Protein AF-A0A5K1F2A1-F1 (afdb_monomer_lite)

InterPro domains:
  IPR054722 Retrovirus-related Pol polyprotein from transposon TNT 1-94-like, beta-barrel domain [PF22936] (3-52)

pLDDT: mean 71.19, std 17.71, range [35.5, 91.19]

Secondary structure (DSSP, 8-state):
-PPPPEEE-TTS-EEE--EEEEEEETTTEEEEEEEE-S---SPPP-HHHHHHHTT------SS---S--------PPS--

Radius of gyration: 14.53 Å; chains: 1; bounding box: 42×27×34 Å

Sequence (80 aa):
FVRKERVSLADGSSISVAGKGSLSLLNKLLVHNALYISHLPLNLLSVSKITKELNCERIFSADRCTGKRIEIGLFSEGYI

Organism: NCBI:txid210225

Structure (mmCIF, N/CA/C/O backbone):
data_AF-A0A5K1F2A1-F1
#
_entry.id   AF-A0A5K1F2A1-F1
#
loop_
_atom_site.group_PDB
_atom_site.id
_atom_site.type_symbol
_atom_site.label_atom_id
_atom_site.label_alt_id
_atom_site.label_comp_id
_atom_site.label_asym_id
_atom_site.label_entity_id
_atom_site.label_seq_id
_atom_site.pdbx_PDB_ins_code
_atom_site.Cartn_x
_atom_site.Cartn_y
_atom_site.Cartn_z
_atom_site.occupancy
_atom_site.B_iso_or_equiv
_atom_site.auth_seq_id
_atom_site.auth_comp_id
_atom_site.auth_asym_id
_atom_site.auth_atom_id
_atom_site.pdbx_PDB_model_num
ATOM 1 N N . PHE A 1 1 ? -30.045 3.595 6.300 1.00 39.97 1 PHE A N 1
ATOM 2 C CA . PHE A 1 1 ? -29.099 2.497 6.009 1.00 39.97 1 PHE A CA 1
ATOM 3 C C . PHE A 1 1 ? -27.769 3.093 5.565 1.00 39.97 1 PHE A C 1
ATOM 5 O O . PHE A 1 1 ? -27.716 3.682 4.493 1.00 39.97 1 PHE A O 1
ATOM 12 N N . VAL A 1 2 ? -26.721 3.028 6.391 1.00 52.12 2 VAL A N 1
ATOM 13 C CA . VAL A 1 2 ? -25.394 3.562 6.028 1.00 52.12 2 VAL A CA 1
ATOM 14 C C . VAL A 1 2 ? -24.694 2.537 5.132 1.00 52.12 2 VAL A C 1
ATOM 16 O O . VAL A 1 2 ? -24.505 1.392 5.542 1.00 52.12 2 VAL A O 1
ATOM 19 N N . ARG A 1 3 ? -24.353 2.910 3.892 1.00 59.34 3 ARG A N 1
ATOM 20 C CA . ARG A 1 3 ? -23.570 2.047 2.994 1.00 59.34 3 ARG A CA 1
ATOM 21 C C . ARG A 1 3 ? -22.145 1.939 3.538 1.00 59.34 3 ARG A C 1
ATOM 23 O O . ARG A 1 3 ? -21.481 2.955 3.706 1.00 59.34 3 ARG A O 1
ATOM 30 N N . LYS A 1 4 ? -21.679 0.717 3.802 1.00 74.94 4 LYS A N 1
ATOM 31 C CA . LYS A 1 4 ? -20.267 0.455 4.105 1.00 74.94 4 LYS A CA 1
ATOM 32 C C . LYS A 1 4 ? -19.471 0.523 2.805 1.00 74.94 4 LYS A C 1
ATOM 34 O O . LYS A 1 4 ? -19.795 -0.191 1.857 1.00 74.94 4 LYS A O 1
ATOM 39 N N . GLU A 1 5 ? -18.466 1.390 2.763 1.00 86.00 5 GLU A N 1
ATOM 40 C CA . GLU A 1 5 ? -17.533 1.482 1.642 1.00 86.00 5 GLU A CA 1
ATOM 41 C C . GLU A 1 5 ? -16.734 0.174 1.532 1.00 86.00 5 GLU A C 1
ATOM 43 O O . GLU A 1 5 ? -16.448 -0.488 2.537 1.00 86.00 5 GLU A O 1
ATOM 48 N N . ARG A 1 6 ? -16.440 -0.249 0.303 1.00 87.75 6 ARG A N 1
ATOM 49 C CA . ARG A 1 6 ? -15.721 -1.493 0.015 1.00 87.75 6 ARG A CA 1
ATOM 50 C C . ARG A 1 6 ? -14.673 -1.234 -1.047 1.00 87.75 6 ARG A C 1
ATOM 52 O O . ARG A 1 6 ? -14.922 -0.479 -1.984 1.00 87.75 6 ARG A O 1
ATOM 59 N N . VAL A 1 7 ? -13.550 -1.919 -0.921 1.00 84.25 7 VAL A N 1
ATOM 60 C CA . VAL A 1 7 ? -12.493 -1.932 -1.930 1.00 84.25 7 VAL A CA 1
ATOM 61 C C . VAL A 1 7 ? -12.472 -3.273 -2.651 1.00 84.25 7 VAL A C 1
ATOM 63 O O . VAL A 1 7 ? -12.858 -4.298 -2.080 1.00 84.25 7 VAL A O 1
ATOM 66 N N . SER A 1 8 ? -12.080 -3.250 -3.923 1.00 85.62 8 SER A N 1
ATOM 67 C CA . SER A 1 8 ? -11.974 -4.455 -4.753 1.00 85.62 8 SER A CA 1
ATOM 68 C C . SER A 1 8 ? -10.547 -4.969 -4.711 1.00 85.62 8 SER A C 1
ATOM 70 O O . SER A 1 8 ? -9.601 -4.202 -4.866 1.00 85.62 8 SER A O 1
ATOM 72 N N . LEU A 1 9 ? -10.401 -6.268 -4.512 1.00 81.44 9 LEU A N 1
ATOM 73 C CA . LEU A 1 9 ? -9.120 -6.927 -4.357 1.00 81.44 9 LEU A CA 1
ATOM 74 C C . LEU A 1 9 ? -8.668 -7.550 -5.682 1.00 81.44 9 LEU A C 1
ATOM 76 O O . LEU A 1 9 ? -9.465 -7.784 -6.592 1.00 81.44 9 LEU A O 1
ATOM 80 N N . ALA A 1 10 ? -7.364 -7.806 -5.805 1.00 76.50 10 ALA A N 1
ATOM 81 C CA . ALA A 1 10 ? -6.769 -8.326 -7.039 1.00 76.50 10 ALA A CA 1
ATOM 82 C C . ALA A 1 10 ? -7.227 -9.756 -7.384 1.00 76.50 10 ALA A C 1
ATOM 84 O O . ALA A 1 10 ? -7.160 -10.153 -8.544 1.00 76.50 10 ALA A O 1
ATOM 85 N N . ASP A 1 11 ? -7.715 -10.508 -6.398 1.00 78.88 11 ASP A N 1
ATOM 86 C CA . ASP A 1 11 ? -8.326 -11.831 -6.568 1.00 78.88 11 ASP A CA 1
ATOM 87 C C . ASP A 1 11 ? -9.801 -11.765 -7.019 1.00 78.88 11 ASP A C 1
ATOM 89 O O . ASP A 1 11 ? -10.459 -12.795 -7.150 1.00 78.88 11 ASP A O 1
ATOM 93 N N . GLY A 1 12 ? -10.333 -10.560 -7.254 1.00 81.69 12 GLY A N 1
ATOM 94 C CA . GLY A 1 12 ? -11.725 -10.324 -7.636 1.00 81.69 12 GLY A CA 1
ATOM 95 C C . GLY A 1 12 ? -12.701 -10.271 -6.458 1.00 81.69 12 GLY A C 1
ATOM 96 O O . GLY A 1 12 ? -13.881 -9.976 -6.662 1.00 81.69 12 GLY A O 1
ATOM 97 N N . SER A 1 13 ? -12.240 -10.515 -5.229 1.00 85.25 13 SER A N 1
ATOM 98 C CA . SER A 1 13 ? -13.057 -10.357 -4.027 1.00 85.25 13 SER A CA 1
ATOM 99 C C . SER A 1 13 ? -13.180 -8.881 -3.616 1.00 85.25 13 SER A C 1
ATOM 101 O O . SER A 1 13 ? -12.639 -7.974 -4.252 1.00 85.25 13 SER A O 1
ATOM 103 N N . SER A 1 14 ? -13.935 -8.600 -2.550 1.00 86.81 14 SER A N 1
ATOM 104 C CA . SER A 1 14 ? -14.012 -7.253 -1.975 1.00 86.81 14 SER A CA 1
ATOM 105 C C . SER A 1 14 ? -13.961 -7.294 -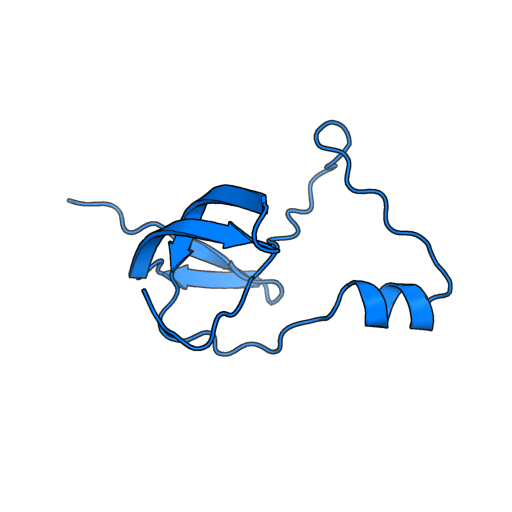0.458 1.00 86.81 14 SER A C 1
ATOM 107 O O . SER A 1 14 ? -14.486 -8.224 0.160 1.00 86.81 14 SER A O 1
ATOM 109 N N . ILE A 1 15 ? -13.401 -6.250 0.148 1.00 87.69 15 ILE A N 1
ATOM 110 C CA . ILE A 1 15 ? -13.314 -6.114 1.604 1.00 87.69 15 ILE A CA 1
ATOM 111 C C . ILE A 1 15 ? -13.904 -4.786 2.076 1.00 87.69 15 ILE A C 1
ATOM 113 O O . ILE A 1 15 ? -13.870 -3.778 1.371 1.00 87.69 15 ILE A O 1
ATOM 117 N N . SER A 1 16 ? -14.515 -4.810 3.261 1.00 89.19 16 SER A N 1
ATOM 118 C CA . SER A 1 16 ? -15.108 -3.627 3.883 1.00 89.19 16 SER A CA 1
ATOM 119 C C . SER A 1 16 ? -14.027 -2.675 4.381 1.00 89.19 16 SER A C 1
ATOM 121 O O . SER A 1 16 ? -13.081 -3.097 5.044 1.00 89.19 16 SER A O 1
ATOM 123 N N . VAL A 1 17 ? -14.229 -1.386 4.137 1.00 88.81 17 VAL A N 1
ATOM 124 C CA . VAL A 1 17 ? -13.438 -0.319 4.745 1.00 88.81 17 VAL A CA 1
ATOM 125 C C . VAL A 1 17 ? -13.861 -0.170 6.208 1.00 88.81 17 VAL A C 1
ATOM 127 O O . VAL A 1 17 ? -15.051 -0.055 6.510 1.00 88.81 17 VAL A O 1
ATOM 130 N N . ALA A 1 18 ? -12.888 -0.195 7.116 1.00 87.56 18 ALA A N 1
ATOM 131 C CA . ALA A 1 18 ? -13.099 -0.022 8.552 1.00 87.56 18 ALA A CA 1
ATOM 132 C C . ALA A 1 18 ? -13.110 1.460 8.963 1.00 87.56 18 ALA A C 1
ATOM 134 O O . ALA A 1 18 ? -13.782 1.824 9.924 1.00 87.56 18 ALA A O 1
ATOM 135 N N . GLY A 1 19 ? -12.412 2.322 8.221 1.00 85.94 19 GLY A N 1
ATOM 136 C CA . GLY A 1 19 ? -12.399 3.761 8.465 1.00 85.94 19 GLY A CA 1
ATOM 137 C C . GLY A 1 19 ? -11.774 4.549 7.321 1.00 85.94 19 GLY A C 1
ATOM 138 O O . GLY A 1 19 ? -11.226 3.980 6.379 1.00 85.94 19 GLY A O 1
ATOM 139 N N . LYS A 1 20 ? -11.855 5.874 7.411 1.00 87.88 20 LYS A N 1
ATOM 140 C CA . LYS A 1 20 ? -11.279 6.797 6.435 1.00 87.88 20 LYS A CA 1
ATOM 141 C C . LYS A 1 20 ? -10.615 7.958 7.164 1.00 87.88 20 LYS A C 1
ATOM 143 O O . LYS A 1 20 ? -11.196 8.490 8.106 1.00 87.88 20 LYS A O 1
ATOM 148 N N . GLY A 1 21 ? -9.421 8.349 6.734 1.00 86.25 21 GLY A N 1
ATOM 149 C CA . GLY A 1 21 ? -8.630 9.381 7.400 1.00 86.25 21 GLY A CA 1
ATOM 150 C C . GLY A 1 21 ? -7.638 10.070 6.471 1.00 86.25 21 GLY A C 1
ATOM 151 O O . GLY A 1 21 ? -7.749 9.990 5.247 1.00 86.25 21 GLY A O 1
ATOM 152 N N . SER A 1 22 ? -6.675 10.771 7.063 1.00 85.81 22 SER A N 1
ATOM 153 C CA . SER A 1 22 ? -5.523 11.317 6.341 1.00 85.81 22 SER A CA 1
ATOM 154 C C . SER A 1 22 ? -4.253 10.621 6.816 1.00 85.81 22 SER A C 1
ATOM 156 O O . SER A 1 22 ? -4.126 10.336 8.003 1.00 85.81 22 SER A O 1
ATOM 158 N N . LEU A 1 23 ? -3.327 10.350 5.898 1.00 82.50 23 LEU A N 1
ATOM 159 C CA . LEU A 1 23 ? -2.067 9.663 6.179 1.00 82.50 23 LEU A CA 1
ATOM 160 C C . LEU A 1 23 ? -0.893 10.505 5.678 1.00 82.50 23 LEU A C 1
ATOM 162 O O . LEU A 1 23 ? -0.901 10.961 4.537 1.00 82.50 23 LEU A O 1
ATOM 166 N N . SER A 1 24 ? 0.129 10.689 6.511 1.00 82.50 24 SER A N 1
ATOM 167 C CA . SER A 1 24 ? 1.373 11.347 6.102 1.00 82.50 24 SER A CA 1
ATOM 168 C C . SER A 1 24 ? 2.327 10.327 5.475 1.00 82.50 24 SER A C 1
ATOM 170 O O . SER A 1 24 ? 2.826 9.433 6.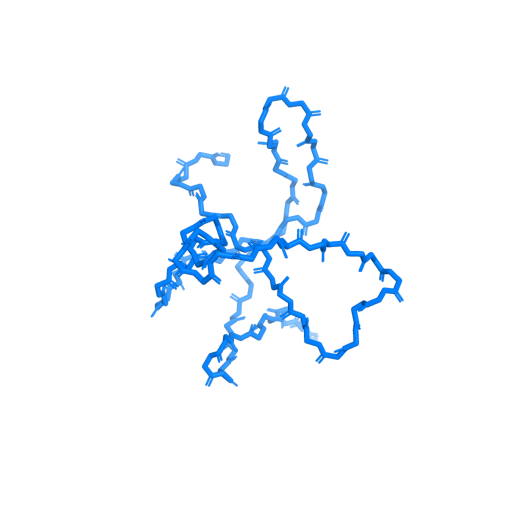154 1.00 82.50 24 SER A O 1
ATOM 172 N N . LEU A 1 25 ? 2.587 10.451 4.175 1.00 74.62 25 LEU A N 1
ATOM 173 C CA . LEU A 1 25 ? 3.628 9.715 3.463 1.00 74.62 25 LEU A CA 1
ATOM 174 C C . LEU A 1 25 ? 4.943 10.481 3.446 1.00 74.62 25 LEU A C 1
ATOM 176 O O . LEU A 1 25 ? 4.990 11.673 3.128 1.00 74.62 25 LEU A O 1
ATOM 180 N N . LEU A 1 26 ? 6.035 9.736 3.657 1.00 70.44 26 LEU A N 1
ATOM 181 C CA . LEU A 1 26 ? 7.409 10.186 3.398 1.00 70.44 26 LEU A CA 1
ATOM 182 C C . LEU A 1 26 ? 7.740 11.531 4.077 1.00 70.44 26 LEU A C 1
ATOM 184 O O . LEU A 1 26 ? 8.568 12.298 3.588 1.00 70.44 26 LEU A O 1
ATOM 188 N N . ASN A 1 27 ? 7.060 11.820 5.193 1.00 66.62 27 ASN A N 1
ATOM 189 C CA . ASN A 1 27 ? 7.153 13.043 5.995 1.00 66.62 27 ASN A CA 1
ATOM 190 C C . ASN A 1 27 ? 6.886 14.360 5.238 1.00 66.62 27 ASN A C 1
ATOM 192 O O . ASN A 1 27 ? 7.207 15.430 5.752 1.00 66.62 27 ASN A O 1
ATOM 196 N N . LYS A 1 28 ? 6.322 14.308 4.023 1.00 74.88 28 LYS A N 1
ATOM 197 C CA . LYS A 1 28 ? 6.095 15.497 3.175 1.00 74.88 28 LYS A CA 1
ATOM 198 C C . LYS A 1 28 ? 4.785 15.474 2.393 1.00 74.88 28 LYS A C 1
ATOM 200 O O . LYS A 1 28 ? 4.354 16.524 1.928 1.00 74.88 28 LYS A O 1
ATOM 205 N N . LEU A 1 29 ? 4.160 14.309 2.226 1.00 78.62 29 LEU A N 1
ATOM 206 C CA . LEU A 1 29 ? 2.957 14.151 1.416 1.00 78.62 29 LEU A CA 1
ATOM 207 C C . LEU A 1 29 ? 1.784 13.735 2.296 1.00 78.62 29 LEU A C 1
ATOM 209 O O . LEU A 1 29 ? 1.715 12.593 2.732 1.00 78.62 29 LEU A O 1
ATOM 21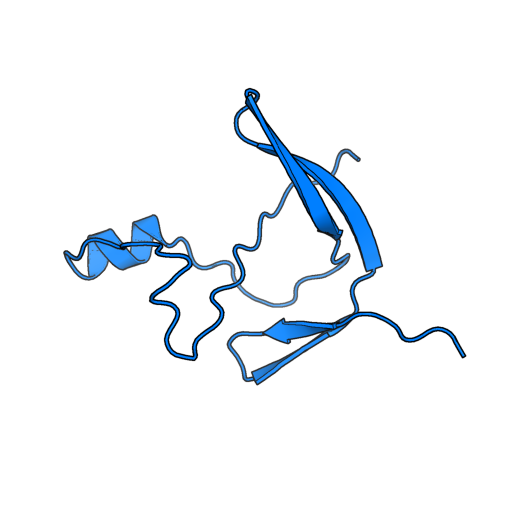3 N N . LEU A 1 30 ? 0.836 14.637 2.529 1.00 82.50 30 LEU A N 1
ATOM 214 C CA . LEU A 1 30 ? -0.378 14.296 3.257 1.00 82.50 30 LEU A CA 1
ATOM 215 C C . LEU A 1 30 ? -1.443 13.786 2.280 1.00 82.50 30 LEU A C 1
ATOM 217 O O . LEU A 1 30 ? -1.937 14.523 1.428 1.00 82.50 30 LEU A O 1
ATOM 221 N N . VAL A 1 31 ? -1.777 12.504 2.388 1.00 81.19 31 VAL A N 1
ATOM 222 C CA . VAL A 1 31 ? -2.808 11.852 1.581 1.00 81.19 31 VAL A CA 1
ATOM 223 C C . VAL A 1 31 ? -4.125 11.942 2.329 1.00 81.19 31 VAL A C 1
ATOM 225 O O . VAL A 1 31 ? -4.333 11.271 3.339 1.00 81.19 31 VAL A O 1
ATOM 228 N N . HIS A 1 32 ? -5.028 12.770 1.822 1.00 81.25 32 HIS A N 1
ATOM 229 C CA . HIS A 1 32 ? -6.408 12.801 2.287 1.00 81.25 32 HIS A CA 1
ATOM 230 C C . HIS A 1 32 ? -7.181 11.591 1.762 1.00 81.25 32 HIS A C 1
ATOM 232 O O . HIS A 1 32 ? -6.865 11.053 0.702 1.00 81.25 32 HIS A O 1
ATOM 238 N N . ASN A 1 33 ? -8.253 11.216 2.463 1.00 82.50 33 ASN A N 1
ATOM 239 C CA . ASN A 1 33 ? -9.149 10.127 2.068 1.00 82.50 33 ASN A CA 1
ATOM 240 C C . ASN A 1 33 ? -8.492 8.733 2.047 1.00 82.50 33 ASN A C 1
ATOM 242 O O . ASN A 1 33 ? -8.955 7.855 1.320 1.00 82.50 33 ASN A O 1
ATOM 246 N N . ALA A 1 34 ? -7.456 8.515 2.856 1.00 83.19 34 ALA A N 1
ATOM 247 C CA . ALA A 1 34 ? -6.846 7.205 3.042 1.00 83.19 34 ALA A CA 1
ATOM 248 C C . ALA A 1 34 ? -7.850 6.233 3.682 1.00 83.19 34 ALA A C 1
ATOM 250 O O . ALA A 1 34 ? -8.518 6.577 4.660 1.00 83.19 34 ALA A O 1
ATOM 251 N N . LEU A 1 35 ? -7.960 5.028 3.123 1.00 86.75 35 LEU A N 1
ATOM 252 C CA . LEU A 1 35 ? -8.869 3.988 3.600 1.00 86.75 35 LEU A CA 1
ATOM 253 C C . LEU A 1 35 ? -8.135 3.068 4.574 1.00 86.75 35 LEU A C 1
ATOM 255 O O . LEU A 1 35 ? -7.059 2.558 4.268 1.00 86.75 35 LEU A O 1
ATOM 259 N N . TYR A 1 36 ? -8.740 2.839 5.733 1.00 84.19 36 TYR A N 1
ATOM 260 C CA . TYR A 1 36 ? -8.250 1.911 6.740 1.00 84.19 36 TYR A CA 1
ATOM 261 C C . TYR A 1 36 ? -8.999 0.582 6.636 1.00 84.19 36 TYR A C 1
ATOM 263 O O . TYR A 1 36 ? -10.233 0.547 6.622 1.00 84.19 36 TYR A O 1
ATOM 271 N N . ILE A 1 37 ? -8.246 -0.515 6.580 1.00 86.12 37 ILE A N 1
ATOM 272 C CA . ILE A 1 37 ? -8.750 -1.889 6.532 1.00 86.12 37 ILE A CA 1
ATOM 273 C C . ILE A 1 37 ? -8.098 -2.634 7.696 1.00 86.12 37 ILE A C 1
ATOM 275 O O . ILE A 1 37 ? -6.876 -2.732 7.753 1.00 86.12 37 ILE A O 1
ATOM 279 N N . SER A 1 38 ? -8.902 -3.142 8.631 1.00 81.75 38 SER A N 1
ATOM 280 C CA . SER A 1 38 ? -8.406 -3.733 9.882 1.00 81.75 38 SER A CA 1
ATOM 281 C C . SER A 1 38 ? -7.702 -5.080 9.703 1.00 81.75 38 SER A C 1
ATOM 283 O O . SER A 1 38 ? -6.851 -5.435 10.510 1.00 81.75 38 SER A O 1
ATOM 285 N N . HIS A 1 39 ? -8.049 -5.838 8.663 1.00 82.06 39 HIS A N 1
ATOM 286 C CA . HIS A 1 39 ? -7.435 -7.128 8.373 1.00 82.06 39 HIS A CA 1
ATOM 287 C C . HIS A 1 39 ? -7.379 -7.345 6.863 1.00 82.06 39 HIS A C 1
ATOM 289 O O . HIS A 1 39 ? -8.422 -7.491 6.230 1.00 82.06 39 HIS A O 1
ATOM 295 N N . LEU A 1 40 ? -6.180 -7.370 6.281 1.00 80.62 40 LEU A N 1
ATOM 296 C CA . LEU A 1 40 ? -5.983 -7.612 4.853 1.00 80.62 40 LEU A CA 1
ATOM 297 C C . LEU A 1 40 ? -5.482 -9.053 4.650 1.00 80.62 40 LEU A C 1
ATOM 299 O O . LEU A 1 40 ? -4.302 -9.308 4.871 1.00 80.62 40 LEU A O 1
ATOM 303 N N . PRO A 1 41 ? -6.337 -10.008 4.232 1.00 76.31 41 PRO A N 1
ATOM 304 C CA . PRO A 1 41 ? -5.961 -11.419 4.098 1.00 76.31 41 PRO A CA 1
ATOM 305 C C . PRO A 1 41 ? -5.164 -11.713 2.810 1.00 76.31 41 PRO A C 1
ATOM 307 O O . PRO A 1 41 ? -5.213 -12.823 2.290 1.00 76.31 41 PRO A O 1
ATOM 310 N N . LEU A 1 42 ? -4.467 -10.715 2.260 1.00 79.19 42 LEU A N 1
ATOM 311 C CA . LEU A 1 42 ? -3.761 -10.799 0.985 1.00 79.19 42 LEU A CA 1
ATOM 312 C C . LEU A 1 42 ? -2.315 -10.346 1.130 1.00 79.19 42 LEU A C 1
ATOM 314 O O . LEU A 1 42 ? -1.994 -9.454 1.912 1.00 79.19 42 LEU A O 1
ATOM 318 N N . ASN A 1 43 ? -1.455 -10.927 0.298 1.00 78.62 43 ASN A N 1
ATOM 319 C CA . ASN A 1 43 ? -0.064 -10.519 0.212 1.00 78.62 43 ASN A CA 1
ATOM 320 C C . ASN A 1 43 ? 0.058 -9.165 -0.491 1.00 78.62 43 ASN A C 1
ATOM 322 O O . ASN A 1 43 ? -0.531 -8.936 -1.550 1.00 78.62 43 ASN A O 1
ATOM 326 N N . LEU A 1 44 ? 0.885 -8.289 0.073 1.00 78.25 44 LEU A N 1
ATOM 327 C CA . LEU A 1 44 ? 1.248 -7.033 -0.568 1.00 78.25 44 LEU A CA 1
ATOM 328 C C . LEU A 1 44 ? 2.273 -7.297 -1.667 1.00 78.25 44 LEU A C 1
ATOM 330 O O . LEU A 1 44 ? 3.337 -7.874 -1.434 1.00 78.25 44 LEU A O 1
ATOM 334 N N . LEU A 1 45 ? 1.962 -6.837 -2.875 1.00 75.81 45 LEU A N 1
ATOM 335 C CA . LEU A 1 45 ? 2.892 -6.865 -3.992 1.00 75.81 45 LEU A CA 1
ATOM 336 C C . LEU A 1 45 ? 3.654 -5.546 -4.058 1.00 75.81 45 LEU A C 1
ATOM 338 O O . LEU A 1 45 ? 3.078 -4.478 -4.262 1.00 75.81 45 LEU A O 1
ATOM 342 N N . SER A 1 46 ? 4.975 -5.627 -3.923 1.00 79.31 46 SER A N 1
ATOM 343 C CA . SER A 1 46 ? 5.839 -4.476 -4.152 1.00 79.31 46 SER A CA 1
ATOM 344 C C . SER A 1 46 ? 5.933 -4.190 -5.648 1.00 79.31 46 SER A C 1
ATOM 346 O O . SER A 1 46 ? 6.493 -4.986 -6.407 1.00 79.31 46 SER A O 1
ATOM 348 N N . VAL A 1 47 ? 5.434 -3.022 -6.063 1.00 80.44 47 V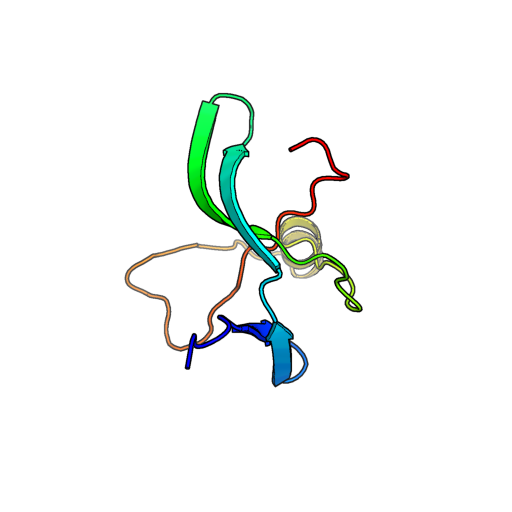AL A N 1
ATOM 349 C CA . VAL A 1 47 ? 5.562 -2.541 -7.447 1.00 80.44 47 VAL A CA 1
ATOM 350 C C . VAL A 1 47 ? 7.030 -2.525 -7.871 1.00 80.44 47 VAL A C 1
ATOM 352 O O . VAL A 1 47 ? 7.341 -2.991 -8.960 1.00 80.44 47 VAL A O 1
ATOM 355 N N . SER A 1 48 ? 7.941 -2.082 -6.994 1.00 80.12 48 SER A N 1
ATOM 356 C CA . SER A 1 48 ? 9.373 -1.995 -7.309 1.00 80.12 48 SER A CA 1
ATOM 357 C C . SER A 1 48 ? 10.034 -3.360 -7.503 1.00 80.12 48 SER A C 1
ATOM 359 O O . SER A 1 48 ? 10.981 -3.476 -8.280 1.00 80.12 48 SER A O 1
ATOM 361 N N . LYS A 1 49 ? 9.549 -4.398 -6.808 1.00 82.38 49 LYS A N 1
ATOM 362 C CA . LYS A 1 49 ? 10.039 -5.769 -6.986 1.00 82.38 49 LYS A CA 1
ATOM 363 C C . LYS A 1 49 ? 9.618 -6.309 -8.351 1.00 82.38 49 LYS A C 1
ATOM 365 O O . LYS A 1 49 ? 10.475 -6.757 -9.104 1.00 82.38 49 LYS A O 1
ATOM 370 N N . ILE A 1 50 ? 8.335 -6.175 -8.690 1.00 83.94 50 ILE A N 1
ATOM 371 C CA . ILE A 1 50 ? 7.782 -6.634 -9.973 1.00 83.94 50 ILE A CA 1
ATOM 372 C C . ILE A 1 50 ? 8.465 -5.928 -11.150 1.00 83.94 50 ILE A C 1
ATOM 374 O O . ILE A 1 50 ? 8.855 -6.578 -12.113 1.00 83.94 50 ILE A O 1
ATOM 378 N N . THR A 1 51 ? 8.641 -4.606 -11.079 1.00 84.69 51 THR A N 1
ATOM 379 C CA . THR A 1 51 ? 9.254 -3.839 -12.176 1.00 84.69 51 THR A CA 1
ATOM 380 C C . THR A 1 51 ? 10.713 -4.220 -12.408 1.00 84.69 51 THR A C 1
ATOM 382 O O . THR A 1 51 ? 11.146 -4.311 -13.552 1.00 84.69 51 THR A O 1
ATOM 385 N N . LYS A 1 52 ? 11.469 -4.491 -11.336 1.00 88.00 52 LYS A N 1
ATOM 386 C CA . LYS A 1 52 ? 12.856 -4.967 -11.439 1.00 88.00 52 LYS A CA 1
ATOM 387 C C . LYS A 1 52 ? 12.935 -6.367 -12.040 1.00 88.00 52 LYS A C 1
ATOM 389 O O . LYS A 1 52 ? 13.767 -6.598 -12.907 1.00 88.00 52 LYS A O 1
ATOM 394 N N . GLU A 1 53 ? 12.074 -7.279 -11.595 1.00 91.19 53 GLU A N 1
ATOM 395 C CA . GLU A 1 53 ? 12.051 -8.667 -12.073 1.00 91.19 53 GLU A CA 1
ATOM 396 C C . GLU A 1 53 ? 11.657 -8.763 -13.554 1.00 91.19 53 GLU A C 1
ATOM 398 O O . GLU A 1 53 ? 12.216 -9.565 -14.295 1.00 91.19 53 GLU A O 1
ATOM 403 N N . LEU A 1 54 ? 10.753 -7.891 -14.008 1.00 88.75 54 LEU A N 1
ATOM 404 C CA . LEU A 1 54 ? 10.314 -7.817 -15.405 1.00 88.75 54 LEU A CA 1
ATOM 405 C C . LEU A 1 54 ? 11.162 -6.876 -16.278 1.00 88.75 54 LEU A C 1
ATOM 407 O O . LEU A 1 54 ? 10.855 -6.720 -17.459 1.00 88.75 54 LEU A O 1
ATOM 411 N N . ASN A 1 55 ? 12.190 -6.233 -15.713 1.00 89.69 55 ASN A N 1
ATOM 412 C CA . ASN A 1 55 ? 13.009 -5.210 -16.371 1.00 89.69 55 ASN A CA 1
ATOM 413 C C . ASN A 1 55 ? 12.171 -4.138 -17.100 1.00 89.69 55 ASN A C 1
ATOM 415 O O . ASN A 1 55 ? 12.397 -3.828 -18.271 1.00 89.69 55 ASN A O 1
ATOM 419 N N . CYS A 1 56 ? 11.156 -3.602 -16.421 1.00 83.06 56 CYS A N 1
ATOM 420 C CA . CYS A 1 56 ? 10.232 -2.625 -16.987 1.00 83.06 56 CYS A CA 1
ATOM 421 C C . CYS A 1 56 ? 10.070 -1.401 -16.082 1.00 83.06 56 CYS A C 1
ATOM 423 O O . CYS A 1 56 ? 10.230 -1.477 -14.865 1.00 83.06 56 CYS A O 1
ATOM 425 N N . GLU A 1 57 ? 9.726 -0.258 -16.671 1.00 78.94 57 GLU A N 1
ATOM 426 C CA . GLU A 1 57 ? 9.386 0.954 -15.926 1.00 78.94 57 GLU A CA 1
ATOM 427 C C . GLU A 1 57 ? 7.867 1.066 -15.749 1.00 78.94 57 GLU A C 1
ATOM 429 O O . GLU A 1 57 ? 7.083 0.694 -16.628 1.00 78.94 57 GLU A O 1
ATOM 434 N N . ARG A 1 58 ? 7.430 1.588 -14.597 1.00 69.12 58 ARG A N 1
ATOM 435 C CA . ARG A 1 58 ? 6.013 1.826 -14.315 1.00 69.12 58 ARG A CA 1
ATOM 436 C C . ARG A 1 58 ? 5.691 3.309 -14.423 1.00 69.12 58 ARG A C 1
ATOM 438 O O . ARG A 1 58 ? 6.130 4.100 -13.598 1.00 69.12 58 ARG A O 1
ATOM 445 N N . ILE A 1 59 ? 4.822 3.653 -15.369 1.00 72.62 59 ILE A N 1
ATOM 446 C CA . ILE A 1 59 ? 4.259 4.998 -15.496 1.00 72.62 59 ILE A CA 1
ATOM 447 C C . ILE A 1 59 ? 2.891 5.017 -14.805 1.00 72.62 59 ILE A C 1
ATOM 449 O O . ILE A 1 59 ? 1.972 4.302 -15.210 1.00 72.62 59 ILE A O 1
ATOM 453 N N . PHE A 1 60 ? 2.749 5.832 -13.760 1.00 67.88 60 PHE A N 1
ATOM 454 C CA . PHE A 1 60 ? 1.445 6.175 -13.191 1.00 67.88 60 PHE A CA 1
ATOM 455 C C . PHE A 1 60 ? 0.942 7.446 -13.876 1.00 67.88 60 PHE A C 1
ATOM 457 O O . PHE A 1 60 ? 1.571 8.494 -13.780 1.00 67.88 60 PHE A O 1
ATOM 464 N N . SER A 1 61 ? -0.181 7.357 -14.585 1.00 59.25 61 SER A N 1
ATOM 465 C CA . SER A 1 61 ? -0.822 8.504 -15.232 1.00 59.25 61 SER A CA 1
ATOM 466 C C . SER A 1 61 ? -2.292 8.524 -14.842 1.00 59.25 61 SER A C 1
ATOM 468 O O . SER A 1 61 ? -2.988 7.524 -15.019 1.00 59.25 61 SER A O 1
ATOM 470 N N . ALA A 1 62 ? -2.752 9.658 -14.310 1.00 57.47 62 ALA A N 1
ATOM 471 C CA . ALA A 1 62 ? -4.156 9.858 -13.958 1.00 57.47 62 ALA A CA 1
ATOM 472 C C . ALA A 1 62 ? -5.074 9.731 -15.190 1.00 57.47 62 ALA A C 1
ATOM 474 O O . ALA A 1 62 ? -6.168 9.182 -15.087 1.00 57.47 62 ALA A O 1
ATOM 475 N N . ASP A 1 63 ? -4.577 10.136 -16.363 1.00 54.78 63 ASP A N 1
ATOM 476 C CA . ASP A 1 63 ? -5.364 10.269 -17.596 1.00 54.78 63 ASP A CA 1
ATOM 477 C C . ASP A 1 63 ? -5.319 9.022 -18.494 1.00 54.78 63 ASP A C 1
ATOM 479 O O . ASP A 1 63 ? -6.092 8.900 -19.442 1.00 54.78 63 ASP A O 1
ATOM 483 N N . ARG A 1 64 ? -4.407 8.078 -18.218 1.00 51.88 64 ARG A N 1
ATOM 484 C CA . ARG A 1 64 ? -4.216 6.843 -19.008 1.00 51.88 64 ARG A CA 1
ATOM 485 C C . ARG A 1 64 ? -4.489 5.562 -18.220 1.00 51.88 64 ARG A C 1
ATOM 487 O O . ARG A 1 64 ? -4.076 4.483 -18.639 1.00 51.88 64 ARG A O 1
ATOM 494 N N . CYS A 1 65 ? -5.205 5.654 -17.099 1.00 49.78 65 CYS A N 1
ATOM 495 C CA . CYS A 1 65 ? -5.728 4.489 -16.384 1.00 49.78 65 CYS A CA 1
ATOM 496 C C . CYS A 1 65 ? -6.857 3.829 -17.197 1.00 49.78 65 CYS A C 1
ATOM 498 O O . CYS A 1 65 ? -8.041 3.961 -16.890 1.00 49.78 65 CYS A O 1
ATOM 500 N N . THR A 1 66 ? -6.499 3.101 -18.256 1.00 41.25 66 THR A N 1
ATOM 501 C CA . THR A 1 66 ? -7.422 2.269 -19.032 1.00 41.25 66 THR A CA 1
ATOM 502 C C . THR A 1 66 ? -7.827 1.046 -18.204 1.00 41.25 66 THR A C 1
ATOM 504 O O . THR A 1 66 ? -7.235 -0.027 -18.264 1.00 41.25 66 THR A O 1
ATOM 507 N N . GLY A 1 67 ? -8.845 1.224 -17.363 1.00 41.62 67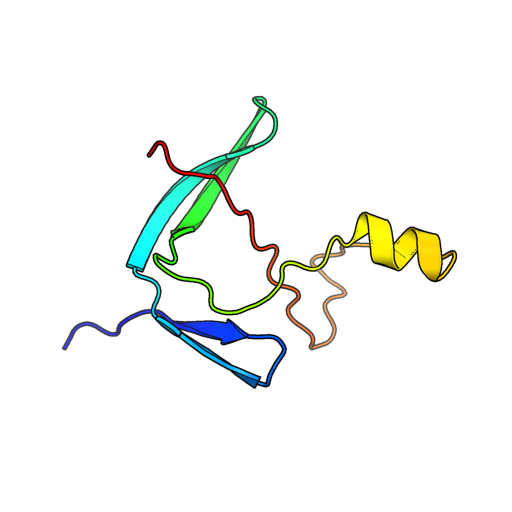 GLY A N 1
ATOM 508 C CA . GLY A 1 67 ? -9.697 0.134 -16.878 1.00 41.62 67 GLY A CA 1
ATOM 509 C C . GLY A 1 67 ? -9.111 -0.850 -15.858 1.00 41.62 67 GLY A C 1
ATOM 510 O O . GLY A 1 67 ? -9.807 -1.795 -15.501 1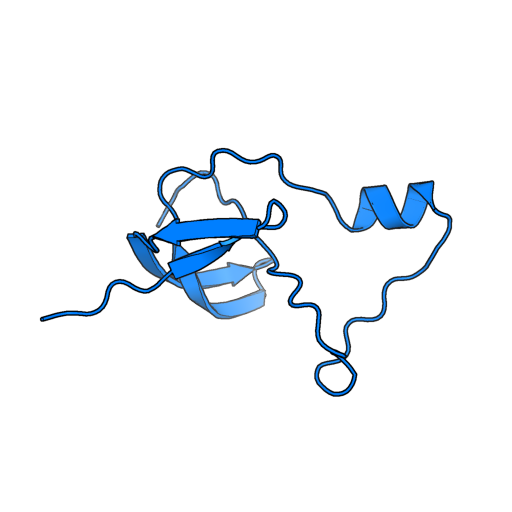.00 41.62 67 GLY A O 1
ATOM 511 N N . LYS A 1 68 ? -7.895 -0.655 -15.333 1.00 38.09 68 LYS A N 1
ATOM 512 C CA . LYS A 1 68 ? -7.392 -1.438 -14.187 1.00 38.09 68 LYS A CA 1
ATOM 513 C C . LYS A 1 68 ? -6.949 -0.518 -13.055 1.00 38.09 68 LYS A C 1
ATOM 515 O O . LYS A 1 68 ? -5.874 0.073 -13.102 1.00 38.09 68 LYS A O 1
ATOM 520 N N . ARG A 1 69 ? -7.804 -0.404 -12.031 1.00 40.19 69 ARG A N 1
ATOM 521 C CA . ARG A 1 69 ? -7.473 0.235 -10.751 1.00 40.19 69 ARG A CA 1
ATOM 522 C C . ARG A 1 69 ? -6.353 -0.573 -10.098 1.00 40.19 69 ARG A C 1
ATOM 524 O O . ARG A 1 69 ? -6.565 -1.722 -9.732 1.00 40.19 69 ARG A O 1
ATOM 531 N N . ILE A 1 70 ? -5.174 0.022 -9.964 1.00 42.03 70 ILE A N 1
ATOM 532 C CA . ILE A 1 70 ? -4.173 -0.448 -9.007 1.00 42.03 70 ILE A CA 1
ATOM 533 C C . ILE A 1 70 ? -4.398 0.382 -7.752 1.00 42.03 70 ILE A C 1
ATOM 535 O O . ILE A 1 70 ? -4.097 1.574 -7.736 1.00 42.03 70 ILE A O 1
ATOM 539 N N . GLU A 1 71 ? -4.991 -0.225 -6.729 1.00 41.69 71 GLU A N 1
ATOM 540 C CA . GLU A 1 71 ? -5.035 0.386 -5.407 1.00 41.69 71 GLU A CA 1
ATOM 541 C C . GLU A 1 71 ? -3.638 0.304 -4.796 1.00 41.69 71 GLU A C 1
ATOM 543 O O . GLU A 1 71 ? -3.072 -0.774 -4.615 1.00 41.69 71 GLU A O 1
ATOM 548 N N . ILE A 1 72 ? -3.058 1.470 -4.517 1.00 47.31 72 ILE A N 1
ATOM 549 C CA . ILE A 1 72 ? -1.847 1.566 -3.712 1.00 47.31 72 ILE A CA 1
ATOM 550 C C . ILE A 1 72 ? -2.279 1.284 -2.270 1.00 47.31 72 ILE A C 1
ATOM 552 O O . ILE A 1 72 ? -2.767 2.169 -1.572 1.00 47.31 72 ILE A O 1
ATOM 556 N N . GLY A 1 73 ? -2.146 0.028 -1.847 1.00 41.38 73 GLY A N 1
ATOM 557 C CA . GLY A 1 73 ? -2.278 -0.356 -0.448 1.00 41.38 73 GLY A CA 1
ATOM 558 C C . GLY A 1 73 ? -1.027 0.069 0.311 1.00 41.38 73 GLY A C 1
ATOM 559 O O . GLY A 1 73 ? 0.056 -0.456 0.063 1.00 41.38 73 GLY A O 1
ATOM 560 N N . LEU A 1 74 ? -1.166 1.028 1.224 1.00 48.62 74 LEU A N 1
ATOM 561 C CA . LEU A 1 74 ? -0.125 1.358 2.190 1.00 48.62 74 LEU A CA 1
ATOM 562 C C . LEU A 1 74 ? -0.474 0.672 3.502 1.00 48.62 74 LEU A C 1
ATOM 564 O O . LEU A 1 74 ? -1.470 1.004 4.140 1.00 48.62 74 LEU A O 1
ATOM 568 N N . PHE A 1 75 ? 0.340 -0.302 3.885 1.00 38.28 75 PHE A N 1
ATOM 569 C CA . PHE A 1 75 ? 0.274 -0.906 5.203 1.00 38.28 75 PHE A CA 1
ATOM 570 C C . PHE A 1 75 ? 1.178 -0.105 6.135 1.00 38.28 75 PHE A C 1
ATOM 572 O O . PHE A 1 75 ? 2.400 -0.148 6.011 1.00 38.28 75 PHE A O 1
ATOM 579 N N . SER A 1 76 ? 0.565 0.665 7.029 1.00 40.31 76 SER A N 1
ATOM 580 C CA . SER A 1 76 ? 1.242 1.126 8.235 1.00 40.31 76 SER A CA 1
ATOM 581 C C . SER A 1 76 ? 0.912 0.118 9.325 1.00 40.31 76 SER A C 1
ATOM 583 O O . SER A 1 76 ? -0.266 -0.050 9.649 1.00 40.31 76 SER A O 1
ATOM 585 N N . GLU A 1 77 ? 1.924 -0.529 9.909 1.00 37.38 77 GLU A N 1
ATOM 586 C CA . GLU A 1 77 ? 1.754 -1.054 11.264 1.00 37.38 77 GLU A CA 1
ATOM 587 C C . GLU A 1 77 ? 1.354 0.137 12.135 1.00 37.38 77 GLU A C 1
ATOM 589 O O . GLU A 1 77 ? 1.923 1.227 12.019 1.00 37.38 77 GLU A O 1
ATOM 594 N N . GLY A 1 78 ? 0.239 -0.020 12.842 1.00 37.97 78 GLY A N 1
ATOM 595 C CA . GLY A 1 78 ? -0.527 1.099 13.364 1.00 37.97 78 GLY A CA 1
ATOM 596 C C . GLY A 1 78 ? 0.290 2.035 14.245 1.00 37.97 78 GLY A C 1
ATOM 597 O O . GLY A 1 78 ? 0.928 1.591 15.186 1.00 37.97 78 GLY A O 1
ATOM 598 N N . TYR A 1 79 ? 0.171 3.329 13.968 1.00 35.50 79 TYR A N 1
ATOM 599 C CA . TYR A 1 79 ? -0.225 4.334 14.949 1.00 35.50 79 TYR A CA 1
ATOM 600 C C . TYR A 1 79 ? -1.078 5.349 14.180 1.00 35.50 79 TYR A C 1
ATOM 602 O O . TYR A 1 79 ? -0.579 6.034 13.287 1.00 35.50 79 TYR A O 1
ATOM 610 N N . ILE A 1 80 ? -2.385 5.339 14.455 1.00 39.78 80 ILE A N 1
ATOM 611 C CA . ILE A 1 80 ? -3.308 6.419 14.081 1.00 39.78 80 ILE A CA 1
ATOM 612 C C . ILE A 1 80 ? -3.322 7.399 15.250 1.00 39.78 80 ILE A C 1
ATOM 614 O O . ILE A 1 80 ? -3.352 6.896 16.398 1.00 39.78 80 ILE A O 1
#

Foldseek 3Di:
DDDFDWDADPVRDIATFPDFAWDDPPVPDIRHGDTHDPDDPDDDDDPVVVCVVVVHDDDDDPVPPPPDDDDPDDDDPDDD